Protein AF-A0ABD0QAK4-F1 (afdb_monomer_lite)

Secondary structure (DSSP, 8-state):
--GGG-HHHHHHHHHHHHHHTT-HHHHHHHHHHHHHH--S-HHHHHHHHHHHHHHHHHTT-HHHHHHHHHHHHHHHHH-

Structure (mmCIF, N/CA/C/O backbone):
data_AF-A0ABD0QAK4-F1
#
_entry.id   AF-A0ABD0QAK4-F1
#
loop_
_atom_site.group_PDB
_atom_site.id
_atom_site.type_symbol
_atom_site.label_atom_id
_atom_site.label_alt_id
_atom_site.label_comp_id
_atom_site.label_asym_id
_atom_site.label_entity_id
_atom_site.label_seq_id
_atom_site.pdbx_PDB_ins_code
_atom_site.Cartn_x
_atom_site.Cartn_y
_atom_site.Cartn_z
_atom_site.occupancy
_atom_site.B_iso_or_equiv
_atom_site.auth_seq_id
_atom_site.auth_comp_id
_atom_site.auth_asym_id
_atom_site.auth_atom_id
_atom_site.pdbx_PDB_model_num
ATOM 1 N N . MET A 1 1 ? -13.516 -14.776 10.562 1.00 56.16 1 MET A N 1
ATOM 2 C CA . MET A 1 1 ? -13.813 -13.815 9.473 1.00 56.16 1 MET A CA 1
ATOM 3 C C . MET A 1 1 ? -13.350 -14.456 8.168 1.00 56.16 1 MET A C 1
ATOM 5 O O . MET A 1 1 ? -12.254 -14.998 8.173 1.00 56.16 1 MET A O 1
ATOM 9 N N . LYS A 1 2 ? -14.157 -14.490 7.100 1.00 62.72 2 LYS A N 1
ATOM 10 C CA . LYS A 1 2 ? -13.727 -15.041 5.796 1.00 62.72 2 LYS A CA 1
ATOM 11 C C . LYS A 1 2 ? -12.892 -13.986 5.062 1.00 62.72 2 LYS A C 1
ATOM 13 O O . LYS A 1 2 ? -13.430 -13.231 4.255 1.00 62.72 2 LYS A O 1
ATOM 18 N N . LEU A 1 3 ? -11.626 -13.834 5.465 1.00 66.88 3 LEU A N 1
ATOM 19 C CA . LEU A 1 3 ? -10.708 -12.822 4.917 1.00 66.88 3 LEU A CA 1
ATOM 20 C C . LEU A 1 3 ? -10.501 -13.001 3.405 1.00 66.88 3 LEU A C 1
ATOM 22 O O . LEU A 1 3 ? -10.375 -12.014 2.690 1.00 66.88 3 LEU A O 1
ATOM 26 N N . ASP A 1 4 ? -10.590 -14.238 2.924 1.00 69.94 4 ASP A N 1
ATOM 27 C CA . ASP A 1 4 ? -10.578 -14.655 1.518 1.00 69.94 4 ASP A CA 1
ATOM 28 C C . ASP A 1 4 ? -11.716 -14.057 0.673 1.00 69.94 4 ASP A C 1
ATOM 30 O O . ASP A 1 4 ? -11.616 -13.997 -0.549 1.00 69.94 4 ASP A O 1
ATOM 34 N N . LYS A 1 5 ? -12.792 -13.579 1.309 1.00 80.50 5 LYS A N 1
ATOM 35 C CA . LYS A 1 5 ? -13.925 -12.941 0.623 1.00 80.50 5 LYS A CA 1
ATOM 36 C C . LYS A 1 5 ? -13.890 -11.422 0.662 1.00 80.50 5 LYS A C 1
ATOM 38 O O . LYS A 1 5 ? -14.759 -10.789 0.070 1.00 80.50 5 LYS A O 1
ATOM 43 N N . SER A 1 6 ? -12.948 -10.827 1.391 1.00 92.25 6 SER A N 1
ATOM 44 C CA . SER A 1 6 ? -12.844 -9.375 1.476 1.00 92.25 6 SER A CA 1
ATOM 45 C C . SER A 1 6 ? -12.128 -8.844 0.234 1.00 92.25 6 SER A C 1
ATOM 47 O O . SER A 1 6 ? -10.948 -9.153 0.052 1.00 92.25 6 SER A O 1
ATOM 49 N N . PRO A 1 7 ? -12.780 -8.002 -0.593 1.00 94.56 7 PRO A N 1
ATOM 50 C CA . PRO A 1 7 ? -12.124 -7.420 -1.760 1.00 94.56 7 PRO A CA 1
ATOM 51 C C . PRO A 1 7 ? -10.900 -6.588 -1.362 1.00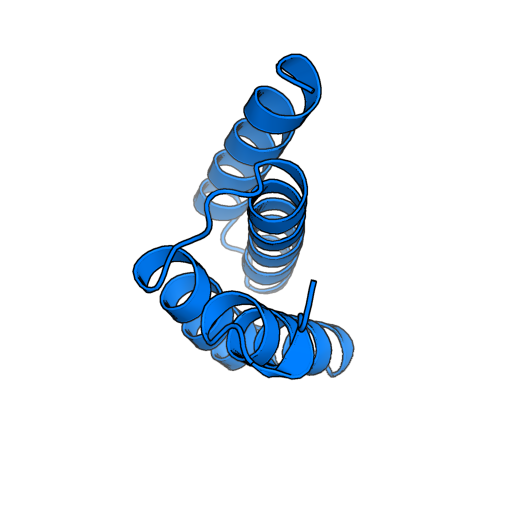 94.56 7 PRO A C 1
ATOM 53 O O . PRO A 1 7 ? -9.887 -6.617 -2.051 1.00 94.56 7 PRO A O 1
ATOM 56 N N . PHE A 1 8 ? -10.953 -5.922 -0.202 1.00 95.69 8 PHE A N 1
ATOM 57 C CA . PHE A 1 8 ? -9.808 -5.209 0.360 1.00 95.69 8 PHE A CA 1
ATOM 58 C C . PHE A 1 8 ? -8.628 -6.146 0.593 1.00 95.69 8 PHE A C 1
ATOM 60 O O . PHE A 1 8 ? -7.524 -5.857 0.145 1.00 95.69 8 PHE A O 1
ATOM 67 N N . VAL A 1 9 ? -8.861 -7.271 1.280 1.00 95.44 9 VAL A N 1
ATOM 68 C CA . VAL A 1 9 ? -7.793 -8.215 1.630 1.00 95.44 9 VAL A CA 1
ATOM 69 C C . VAL A 1 9 ? -7.171 -8.780 0.365 1.00 95.44 9 VAL A C 1
ATOM 71 O O . VAL A 1 9 ? -5.959 -8.686 0.209 1.00 95.44 9 VAL A O 1
ATOM 74 N N . VAL A 1 10 ? -7.987 -9.283 -0.564 1.00 95.50 10 VAL A N 1
ATOM 75 C CA . VAL A 1 10 ? -7.502 -9.867 -1.822 1.00 95.50 10 VAL A CA 1
ATOM 76 C C . VAL A 1 10 ? -6.638 -8.870 -2.594 1.00 95.50 10 VAL A C 1
ATOM 78 O O . VAL A 1 10 ? -5.508 -9.187 -2.956 1.00 95.50 10 VAL A O 1
ATOM 81 N N . VAL A 1 11 ? -7.125 -7.642 -2.791 1.00 97.62 11 VAL A N 1
ATOM 82 C CA . VAL A 1 11 ? -6.381 -6.616 -3.536 1.00 97.62 11 VAL A CA 1
ATOM 83 C C . VAL A 1 11 ? -5.121 -6.186 -2.776 1.00 97.62 11 VAL A C 1
ATOM 85 O O . VAL A 1 11 ? -4.057 -6.071 -3.378 1.00 97.62 11 VAL A O 1
ATOM 88 N N . SER A 1 12 ? -5.190 -6.020 -1.452 1.00 97.75 12 SER A N 1
ATOM 89 C CA . SER A 1 12 ? -4.027 -5.647 -0.635 1.00 97.75 12 SER A CA 1
ATOM 9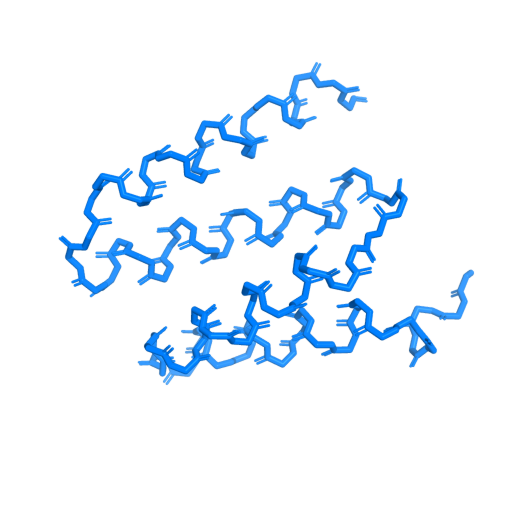0 C C . SER A 1 12 ? -2.923 -6.707 -0.624 1.00 97.75 12 SER A C 1
ATOM 92 O O . SER A 1 12 ? -1.748 -6.348 -0.611 1.00 97.75 12 SER A O 1
ATOM 94 N N . VAL A 1 13 ? -3.282 -7.996 -0.650 1.00 97.12 13 VAL A N 1
ATOM 95 C CA . VAL A 1 13 ? -2.320 -9.104 -0.723 1.00 97.12 13 VAL A CA 1
ATOM 96 C C . VAL A 1 13 ? -1.629 -9.094 -2.080 1.00 97.12 13 VAL A C 1
ATOM 98 O O . VAL A 1 13 ? -0.407 -9.097 -2.122 1.00 97.12 13 VAL A O 1
ATOM 101 N N . ILE A 1 14 ? -2.376 -8.963 -3.182 1.00 97.94 14 ILE A N 1
ATOM 102 C CA . ILE A 1 14 ? -1.784 -8.861 -4.528 1.00 97.94 14 ILE A CA 1
ATOM 103 C C . ILE A 1 14 ? -0.810 -7.676 -4.607 1.00 97.94 14 ILE A C 1
ATOM 105 O O . ILE A 1 14 ? 0.291 -7.814 -5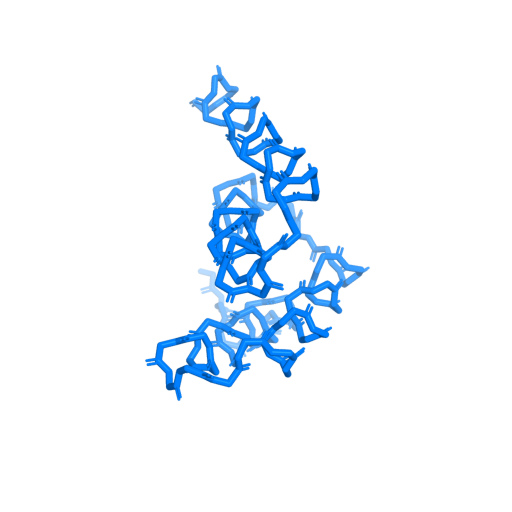.135 1.00 97.94 14 ILE A O 1
ATOM 109 N N . GLY A 1 15 ? -1.187 -6.520 -4.053 1.00 98.50 15 GLY A N 1
ATOM 110 C CA . GLY A 1 15 ? -0.315 -5.347 -4.009 1.00 98.50 15 GLY A C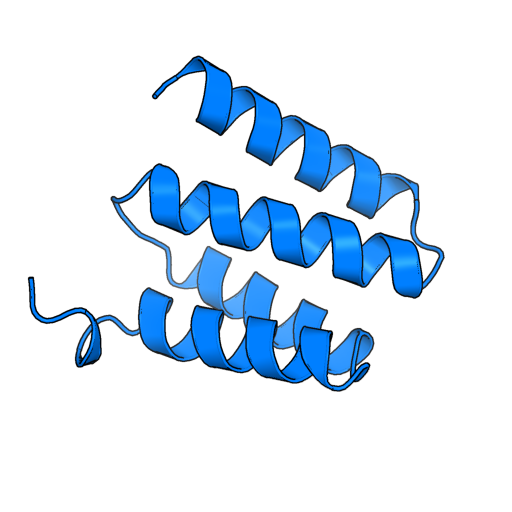A 1
ATOM 111 C C . GLY A 1 15 ? 0.983 -5.592 -3.232 1.00 98.50 15 GLY A C 1
ATOM 112 O O . GLY A 1 15 ? 2.052 -5.202 -3.691 1.00 98.50 15 GLY A O 1
ATOM 113 N N . GLN A 1 16 ? 0.909 -6.286 -2.093 1.00 98.50 16 GLN A N 1
ATOM 114 C CA . GLN A 1 16 ? 2.081 -6.636 -1.283 1.00 98.50 16 GLN A CA 1
ATOM 115 C C . GLN A 1 16 ? 2.974 -7.692 -1.950 1.00 98.50 16 GLN A C 1
ATOM 117 O O . GLN A 1 16 ? 4.193 -7.567 -1.898 1.00 98.50 16 GLN A O 1
ATOM 122 N N . GLU A 1 17 ? 2.405 -8.682 -2.637 1.00 98.50 17 GLU A N 1
ATOM 123 C CA . GLU A 1 17 ? 3.187 -9.652 -3.418 1.00 98.50 17 GLU A CA 1
ATOM 124 C C . GLU A 1 17 ? 3.946 -8.965 -4.565 1.00 98.50 17 GLU A C 1
ATOM 126 O O . GLU A 1 17 ? 5.130 -9.224 -4.779 1.00 98.50 17 GLU A O 1
ATOM 131 N N . LEU A 1 18 ? 3.306 -8.013 -5.259 1.00 98.62 18 LEU A N 1
ATOM 132 C CA . LEU A 1 18 ? 3.971 -7.190 -6.275 1.00 98.62 18 LEU A CA 1
ATOM 133 C C . LEU A 1 18 ? 5.116 -6.356 -5.687 1.00 98.62 18 LEU A C 1
ATOM 135 O O . LEU A 1 18 ? 6.144 -6.192 -6.345 1.00 98.62 18 LEU A O 1
ATOM 139 N N . LEU A 1 19 ? 4.955 -5.837 -4.465 1.00 98.44 19 LEU A N 1
ATOM 140 C CA . LEU A 1 19 ? 6.014 -5.110 -3.767 1.00 98.44 19 LEU A CA 1
ATOM 141 C C . LEU A 1 19 ? 7.213 -6.012 -3.478 1.00 98.44 19 LEU A C 1
ATOM 143 O O . LEU A 1 19 ? 8.341 -5.633 -3.787 1.00 98.44 19 LEU A O 1
ATOM 147 N N . THR A 1 20 ? 6.965 -7.203 -2.929 1.00 98.31 20 THR A N 1
ATOM 148 C CA . THR A 1 20 ? 7.999 -8.209 -2.644 1.00 98.31 20 THR A CA 1
ATOM 149 C C . THR A 1 20 ? 8.719 -8.656 -3.919 1.00 98.31 20 THR A C 1
ATOM 151 O O . THR A 1 20 ? 9.926 -8.881 -3.898 1.00 98.31 20 THR A O 1
ATOM 154 N N . ALA A 1 21 ? 8.011 -8.715 -5.049 1.00 98.44 21 ALA A N 1
ATOM 155 C CA . ALA A 1 21 ? 8.578 -8.995 -6.368 1.00 98.44 21 ALA A CA 1
ATOM 156 C C . ALA A 1 21 ? 9.271 -7.781 -7.033 1.00 98.44 21 ALA A C 1
ATOM 158 O O . ALA A 1 21 ? 9.628 -7.843 -8.209 1.00 98.44 21 ALA A O 1
ATOM 159 N N . SER A 1 22 ? 9.451 -6.665 -6.316 1.00 97.75 22 SER A N 1
ATOM 160 C CA . SER A 1 22 ? 10.062 -5.417 -6.806 1.00 97.75 22 SER A CA 1
ATOM 161 C C . SER A 1 22 ? 9.327 -4.743 -7.975 1.00 97.75 22 SER A C 1
ATOM 163 O O . SER A 1 22 ? 9.859 -3.852 -8.640 1.00 97.75 22 SER A O 1
ATOM 165 N N . HIS A 1 23 ? 8.059 -5.088 -8.210 1.00 98.38 23 HIS A N 1
ATOM 166 C CA . HIS A 1 23 ? 7.186 -4.394 -9.157 1.00 98.38 23 HIS A CA 1
ATOM 167 C C . HIS A 1 23 ? 6.567 -3.146 -8.510 1.00 98.38 23 HIS A C 1
ATOM 169 O O . HIS A 1 23 ? 5.347 -3.007 -8.419 1.00 98.38 23 HIS A O 1
ATOM 175 N N . HIS A 1 24 ? 7.412 -2.215 -8.053 1.00 97.94 24 HIS A N 1
ATOM 176 C CA . HIS A 1 24 ? 7.011 -1.095 -7.192 1.00 97.94 24 HIS A CA 1
ATOM 177 C C . HIS A 1 24 ? 5.887 -0.227 -7.784 1.00 97.94 24 HIS A C 1
ATOM 179 O O . HIS A 1 24 ? 4.925 0.091 -7.089 1.00 97.94 24 HIS A O 1
ATOM 185 N N . GLY A 1 25 ? 5.956 0.107 -9.079 1.00 98.19 25 GLY A N 1
ATOM 186 C CA . GLY A 1 25 ? 4.919 0.904 -9.747 1.00 98.19 25 GLY A CA 1
ATOM 187 C C . GLY A 1 25 ? 3.554 0.210 -9.775 1.00 98.19 25 GLY A C 1
ATOM 188 O O . GLY A 1 25 ? 2.541 0.818 -9.435 1.00 98.19 25 GLY A O 1
ATOM 189 N N . ALA A 1 26 ? 3.525 -1.083 -10.113 1.00 98.44 26 ALA A N 1
ATOM 190 C CA . ALA A 1 26 ? 2.292 -1.869 -10.109 1.00 98.44 26 ALA A CA 1
ATOM 191 C C . ALA A 1 26 ? 1.756 -2.065 -8.681 1.00 98.44 26 ALA A C 1
ATOM 193 O O . ALA A 1 26 ? 0.557 -1.920 -8.448 1.00 98.44 26 ALA A O 1
ATOM 194 N N . SER A 1 27 ? 2.649 -2.318 -7.720 1.00 98.62 27 SER A N 1
ATOM 195 C CA . SER A 1 27 ? 2.321 -2.405 -6.295 1.00 98.62 27 SER A CA 1
ATOM 196 C C . SER A 1 27 ? 1.587 -1.156 -5.806 1.00 98.62 27 SER A C 1
ATOM 198 O O . SER A 1 27 ? 0.522 -1.278 -5.207 1.00 98.62 27 SER A O 1
ATOM 200 N N . VAL A 1 28 ? 2.104 0.046 -6.095 1.00 98.56 28 VAL A N 1
ATOM 201 C CA . VAL A 1 28 ? 1.448 1.309 -5.707 1.00 98.56 28 VAL A CA 1
ATOM 202 C C . VAL A 1 28 ? 0.017 1.374 -6.238 1.00 98.56 28 VAL A C 1
ATOM 204 O O . VAL A 1 28 ? -0.907 1.622 -5.466 1.00 98.56 28 VAL A O 1
ATOM 207 N N . VAL A 1 29 ? -0.183 1.097 -7.530 1.00 98.56 29 VAL A N 1
ATOM 208 C CA . VAL A 1 29 ? -1.513 1.152 -8.161 1.00 98.56 29 VAL A CA 1
ATOM 209 C C . VAL A 1 29 ? -2.495 0.207 -7.466 1.00 98.56 29 VAL A C 1
ATOM 211 O O . VAL A 1 29 ? -3.626 0.593 -7.160 1.00 98.56 29 VAL A O 1
ATOM 214 N N . VAL A 1 30 ? -2.066 -1.025 -7.189 1.00 98.56 30 VAL A N 1
ATOM 215 C CA . VAL A 1 30 ? -2.918 -2.045 -6.570 1.00 98.56 30 VAL A CA 1
ATOM 216 C C . VAL A 1 30 ? -3.207 -1.719 -5.100 1.00 98.56 30 VAL A C 1
ATOM 218 O O . VAL A 1 30 ? -4.353 -1.821 -4.662 1.00 98.56 30 VAL A O 1
ATOM 221 N N . LEU A 1 31 ? -2.213 -1.268 -4.334 1.00 98.56 31 LEU A N 1
ATOM 222 C CA . LEU A 1 31 ? -2.394 -0.905 -2.926 1.00 98.56 31 LEU A CA 1
ATOM 223 C C . LEU A 1 31 ? -3.274 0.345 -2.752 1.00 98.56 31 LEU A C 1
ATOM 225 O O . LEU A 1 31 ? -4.125 0.379 -1.862 1.00 98.56 31 LEU A O 1
ATOM 229 N N . GLU A 1 32 ? -3.154 1.346 -3.627 1.00 98.38 32 GLU A N 1
ATOM 230 C CA . GLU A 1 32 ? -4.072 2.492 -3.637 1.00 98.38 32 GLU A CA 1
ATOM 231 C C . GLU A 1 32 ? -5.504 2.074 -3.998 1.00 98.38 32 GLU A C 1
ATOM 233 O O . GLU A 1 32 ? -6.469 2.602 -3.437 1.00 98.38 32 GLU A O 1
ATOM 238 N N . ALA A 1 33 ? -5.670 1.098 -4.897 1.00 98.38 33 ALA A N 1
ATOM 239 C CA . ALA A 1 33 ? -6.978 0.514 -5.182 1.00 98.38 33 ALA A CA 1
ATOM 240 C C . ALA A 1 33 ? -7.557 -0.208 -3.953 1.00 98.38 33 ALA A C 1
ATOM 242 O O . ALA A 1 33 ? -8.742 -0.043 -3.660 1.00 98.38 33 ALA A O 1
ATOM 243 N N . ALA A 1 34 ? -6.733 -0.926 -3.180 1.00 98.12 34 ALA A N 1
ATOM 244 C CA . ALA A 1 34 ? -7.164 -1.516 -1.912 1.00 98.12 34 ALA A CA 1
ATOM 245 C C . ALA A 1 34 ? -7.662 -0.439 -0.932 1.00 98.12 34 ALA A C 1
ATOM 247 O O . ALA A 1 34 ? -8.739 -0.587 -0.356 1.00 98.12 34 ALA A O 1
ATOM 248 N N . LEU A 1 35 ? -6.952 0.687 -0.789 1.00 97.50 35 LEU A N 1
ATOM 249 C CA . LEU A 1 35 ? -7.410 1.794 0.063 1.00 97.50 35 LEU A CA 1
ATOM 250 C C . LEU A 1 35 ? -8.755 2.381 -0.387 1.00 97.50 35 LEU A C 1
ATOM 252 O O . LEU A 1 35 ? -9.587 2.681 0.469 1.00 97.50 35 LEU A O 1
ATOM 256 N N . LYS A 1 36 ? -8.990 2.497 -1.702 1.00 97.88 36 LYS A N 1
ATOM 257 C CA . LYS A 1 36 ? -10.277 2.949 -2.264 1.00 97.88 36 LYS A CA 1
ATOM 258 C C . LYS A 1 36 ? -11.422 1.977 -1.972 1.00 97.88 36 LYS A C 1
ATOM 260 O O . LYS A 1 36 ? -12.534 2.428 -1.723 1.00 97.88 36 LYS A O 1
ATOM 265 N N . ILE A 1 37 ? -11.160 0.667 -1.979 1.00 97.00 37 ILE A N 1
ATOM 266 C CA . ILE A 1 37 ? -12.139 -0.354 -1.561 1.00 97.00 37 ILE A CA 1
ATOM 267 C C . ILE A 1 37 ? -12.464 -0.200 -0.070 1.00 97.00 37 ILE A C 1
ATOM 269 O O . ILE A 1 37 ? -13.622 -0.278 0.333 1.00 97.00 37 ILE A O 1
ATOM 273 N N . GLY A 1 38 ? -11.439 0.045 0.745 1.00 94.50 38 GLY A N 1
ATOM 274 C CA . GLY A 1 38 ? -11.579 0.305 2.171 1.00 94.50 38 GLY A CA 1
ATOM 275 C C . GLY A 1 38 ? -11.815 -0.944 3.030 1.00 94.50 38 GLY A C 1
ATOM 276 O O . GLY A 1 38 ? -12.182 -2.020 2.571 1.00 94.50 38 GLY A O 1
ATOM 277 N N . THR A 1 39 ? -11.571 -0.794 4.330 1.00 94.12 39 THR A N 1
ATOM 278 C CA . THR A 1 39 ? -11.760 -1.828 5.353 1.00 94.12 39 THR A CA 1
ATOM 279 C C . THR A 1 39 ? -12.117 -1.167 6.680 1.00 94.12 39 THR A C 1
ATOM 281 O O . THR A 1 39 ? -11.694 -0.039 6.942 1.00 94.12 39 THR A O 1
ATOM 284 N N . CYS A 1 40 ? -12.866 -1.871 7.527 1.00 92.25 40 CYS A N 1
ATOM 285 C CA . CYS A 1 40 ? -13.122 -1.458 8.910 1.00 92.25 40 CYS A CA 1
ATOM 286 C C . CYS A 1 40 ? -11.975 -1.845 9.857 1.00 92.25 40 CYS A C 1
ATOM 288 O O . CYS A 1 40 ? -11.932 -1.386 10.993 1.00 92.25 40 CYS A O 1
ATOM 290 N N . SER A 1 41 ? -11.051 -2.706 9.419 1.00 94.00 41 SER A N 1
ATOM 291 C CA . SER A 1 41 ? -9.913 -3.112 10.240 1.00 94.00 41 SER A CA 1
ATOM 292 C C . SER A 1 41 ? -8.788 -2.089 10.127 1.00 94.00 41 SER A C 1
ATOM 294 O O . SER A 1 41 ? -8.090 -2.034 9.113 1.00 94.00 41 SER A O 1
ATOM 296 N N . LEU A 1 42 ? -8.583 -1.316 11.196 1.00 93.69 42 LEU A N 1
ATOM 297 C CA . LEU A 1 42 ? -7.469 -0.371 11.297 1.00 93.69 42 LEU A CA 1
ATOM 298 C C . LEU A 1 42 ? -6.119 -1.069 11.098 1.00 93.69 42 LEU A C 1
ATOM 300 O O . LEU A 1 42 ? -5.298 -0.585 10.332 1.00 93.69 42 LEU A O 1
ATOM 304 N N . LYS A 1 43 ? -5.938 -2.266 11.669 1.00 94.81 43 LYS A N 1
ATOM 305 C CA . LYS A 1 43 ? -4.716 -3.066 11.502 1.00 94.81 43 LYS A CA 1
ATOM 306 C C . LYS A 1 43 ? -4.420 -3.410 10.036 1.00 94.81 43 LYS A C 1
ATOM 308 O O . LYS A 1 43 ? -3.287 -3.262 9.589 1.00 94.81 43 LYS A O 1
ATOM 313 N N . LEU A 1 44 ? -5.429 -3.851 9.278 1.00 95.44 44 LEU A N 1
ATOM 314 C CA . LEU A 1 44 ? -5.253 -4.156 7.852 1.00 95.44 44 LEU A CA 1
ATOM 315 C C . LEU A 1 44 ? -5.006 -2.889 7.025 1.00 95.44 44 LEU A C 1
ATOM 317 O O . LEU A 1 44 ? -4.221 -2.917 6.083 1.00 95.44 44 LEU A O 1
ATOM 321 N N . ARG A 1 45 ? -5.647 -1.772 7.386 1.00 96.38 45 ARG A N 1
ATOM 322 C CA . ARG A 1 45 ? -5.401 -0.481 6.737 1.00 96.38 45 ARG A CA 1
ATOM 323 C C . ARG A 1 45 ? -3.970 0.019 6.985 1.00 96.38 45 ARG A C 1
ATOM 325 O O . ARG A 1 45 ? -3.323 0.417 6.023 1.00 96.38 45 ARG A O 1
ATOM 332 N N . GLY A 1 46 ? -3.468 -0.064 8.220 1.00 97.31 46 GLY A N 1
ATOM 333 C CA . GLY A 1 46 ? -2.085 0.292 8.574 1.00 97.31 46 GLY A CA 1
ATOM 334 C C . GLY A 1 46 ? -1.055 -0.520 7.788 1.00 97.31 46 GLY A C 1
ATOM 335 O O . GLY A 1 46 ? -0.182 0.045 7.141 1.00 97.31 46 GLY A O 1
ATOM 336 N N . SER A 1 47 ? -1.253 -1.840 7.684 1.00 97.56 47 SER A N 1
ATOM 337 C CA . SER A 1 47 ? -0.403 -2.708 6.851 1.00 97.56 47 SER A CA 1
ATOM 338 C C . SER A 1 47 ? -0.299 -2.235 5.390 1.00 97.56 47 SER A C 1
ATOM 340 O O . SER A 1 47 ? 0.792 -2.256 4.821 1.00 97.56 47 SER A O 1
ATOM 342 N N . VAL A 1 48 ? -1.394 -1.746 4.794 1.00 98.19 48 VAL A N 1
ATOM 343 C CA . VAL A 1 48 ? -1.370 -1.177 3.435 1.00 98.19 48 VAL A CA 1
ATOM 344 C C . VAL A 1 48 ? -0.637 0.166 3.385 1.00 98.19 48 VAL A C 1
ATOM 346 O O . VAL A 1 48 ? 0.106 0.399 2.434 1.00 98.19 48 VAL A O 1
ATOM 349 N N . PHE A 1 49 ? -0.787 1.033 4.392 1.00 98.44 49 PHE A N 1
ATOM 350 C CA . PHE A 1 49 ? -0.005 2.274 4.483 1.00 98.44 49 PHE A CA 1
ATOM 351 C C . PHE A 1 49 ? 1.498 1.997 4.587 1.00 98.44 49 PHE A C 1
ATOM 353 O O . PHE A 1 49 ? 2.282 2.614 3.867 1.00 98.44 49 PHE A O 1
ATOM 360 N N . SER A 1 50 ? 1.894 1.015 5.394 1.00 98.25 50 SER A N 1
ATOM 361 C CA . SER A 1 50 ? 3.286 0.573 5.519 1.00 98.25 50 SER A CA 1
ATOM 362 C C . SER A 1 50 ? 3.861 0.079 4.181 1.00 98.25 50 SER A C 1
ATOM 364 O O . SER A 1 50 ? 4.955 0.475 3.761 1.00 98.25 50 SER A O 1
ATOM 366 N N . ALA A 1 51 ? 3.086 -0.730 3.450 1.00 98.50 51 ALA A N 1
ATOM 367 C CA . ALA A 1 51 ? 3.472 -1.224 2.130 1.00 98.50 51 ALA A CA 1
ATOM 368 C C . ALA A 1 51 ? 3.566 -0.093 1.087 1.00 98.50 51 ALA A C 1
ATOM 370 O O . ALA A 1 51 ? 4.526 -0.041 0.320 1.00 98.50 51 ALA A O 1
ATOM 371 N N . LEU A 1 52 ? 2.618 0.852 1.079 1.00 98.62 52 LEU A N 1
ATOM 372 C CA . LEU A 1 52 ? 2.661 2.025 0.196 1.00 98.62 52 LEU A CA 1
ATOM 373 C C . LEU A 1 52 ? 3.855 2.927 0.493 1.00 98.62 52 LEU A C 1
ATOM 375 O O . LEU A 1 52 ? 4.517 3.370 -0.443 1.00 98.62 52 LEU A O 1
ATOM 379 N N . SER A 1 53 ? 4.154 3.160 1.773 1.00 98.50 53 SER A N 1
ATOM 380 C CA . SER A 1 53 ? 5.345 3.898 2.198 1.00 98.50 53 SER A CA 1
ATOM 381 C C . SER A 1 53 ? 6.607 3.295 1.579 1.00 98.50 53 SER A C 1
ATOM 383 O O . SER A 1 53 ? 7.380 4.001 0.927 1.00 98.50 53 SER A O 1
ATOM 385 N N . SER A 1 54 ? 6.759 1.975 1.702 1.00 98.50 54 SER A N 1
ATOM 386 C CA . SER A 1 54 ? 7.908 1.239 1.170 1.00 98.50 54 SER A CA 1
ATOM 387 C C . SER A 1 54 ? 7.961 1.279 -0.360 1.00 98.50 54 SER A C 1
ATOM 389 O O . SER A 1 54 ? 9.013 1.535 -0.940 1.00 98.50 54 SER A O 1
ATOM 391 N N . ALA A 1 55 ? 6.823 1.097 -1.035 1.00 98.56 55 ALA A N 1
ATOM 392 C CA . ALA A 1 55 ? 6.756 1.137 -2.493 1.00 98.56 55 ALA A CA 1
ATOM 393 C C . ALA A 1 55 ? 7.119 2.523 -3.055 1.00 98.56 55 ALA A C 1
ATOM 395 O O . ALA A 1 55 ? 7.877 2.623 -4.021 1.00 98.56 55 ALA A O 1
ATOM 396 N N . TYR A 1 56 ? 6.620 3.598 -2.437 1.00 98.69 56 TYR A N 1
ATOM 397 C CA . TYR A 1 56 ? 6.955 4.965 -2.832 1.00 98.69 56 TYR A CA 1
ATOM 398 C C . TYR A 1 56 ? 8.409 5.327 -2.527 1.00 98.69 56 TYR A C 1
ATOM 400 O O . TYR A 1 56 ? 9.033 6.020 -3.333 1.00 98.69 56 TYR A O 1
ATOM 408 N N . TRP A 1 57 ? 8.967 4.812 -1.427 1.00 98.44 57 TRP A N 1
ATOM 409 C CA . TRP A 1 57 ? 10.390 4.949 -1.120 1.00 98.44 57 TRP A CA 1
ATOM 410 C C . TRP A 1 57 ? 11.256 4.342 -2.229 1.00 98.44 57 TRP A C 1
ATOM 412 O O . TRP A 1 57 ? 12.136 5.016 -2.761 1.00 98.44 57 TRP A O 1
ATOM 422 N N . SER A 1 58 ? 10.953 3.109 -2.650 1.00 98.19 58 SER A N 1
ATOM 423 C CA . SER A 1 58 ? 11.666 2.429 -3.741 1.00 98.19 58 SER A CA 1
ATOM 424 C C . SER A 1 58 ? 11.557 3.143 -5.092 1.00 98.19 58 SER A C 1
ATOM 426 O O . SER A 1 58 ? 12.447 3.011 -5.927 1.00 98.19 58 SER A O 1
ATOM 428 N N . LEU A 1 59 ? 10.493 3.920 -5.317 1.00 97.94 59 LEU A N 1
ATOM 429 C CA . LEU A 1 59 ? 10.314 4.746 -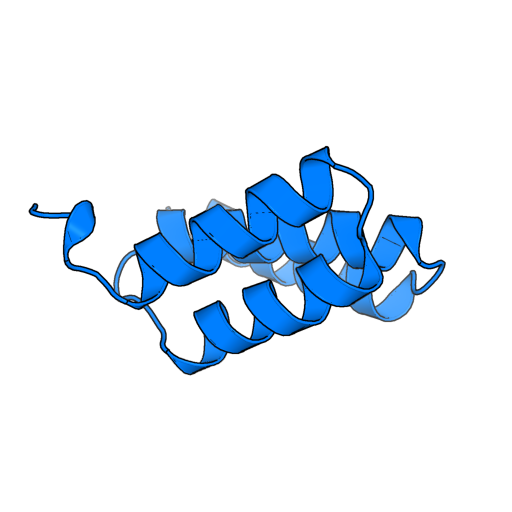6.518 1.00 97.94 59 LEU A CA 1
ATOM 430 C C . LEU A 1 59 ? 10.970 6.135 -6.412 1.00 97.94 59 LEU A C 1
ATOM 432 O O . LEU A 1 59 ? 10.845 6.937 -7.336 1.00 97.94 59 LEU A O 1
ATOM 436 N N . GLY A 1 60 ? 11.632 6.449 -5.295 1.00 98.06 60 GLY A N 1
ATOM 437 C CA . GLY A 1 60 ? 12.253 7.753 -5.049 1.00 98.06 60 GLY A CA 1
ATOM 438 C C . GLY A 1 60 ? 11.266 8.868 -4.687 1.00 98.06 60 GLY A C 1
ATOM 439 O O . GLY A 1 60 ? 11.665 10.025 -4.577 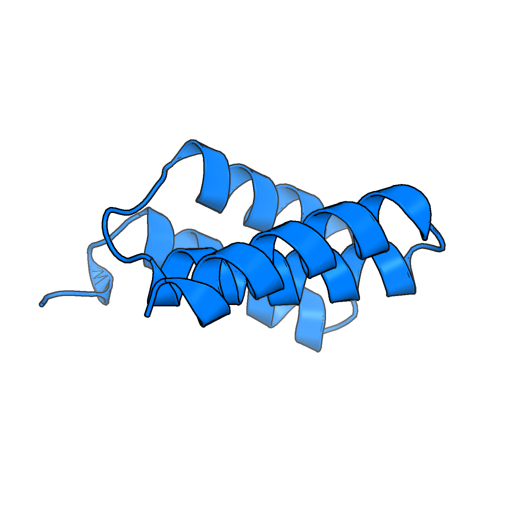1.00 98.06 60 GLY A O 1
ATOM 440 N N . ASN A 1 61 ? 9.985 8.552 -4.471 1.00 98.19 61 ASN A N 1
ATOM 441 C CA . ASN A 1 61 ? 8.981 9.523 -4.041 1.00 98.19 61 ASN A CA 1
ATOM 442 C C . ASN A 1 61 ? 8.928 9.587 -2.507 1.00 98.19 61 ASN A C 1
ATOM 444 O O . ASN A 1 61 ? 8.046 9.021 -1.854 1.00 98.19 61 ASN A O 1
ATOM 448 N N . THR A 1 62 ? 9.914 10.269 -1.930 1.00 97.75 62 THR A N 1
ATOM 449 C CA . THR A 1 62 ? 10.097 10.384 -0.476 1.00 97.75 62 THR A CA 1
ATOM 450 C C . THR A 1 62 ? 8.969 11.152 0.213 1.00 97.75 62 THR A C 1
ATOM 452 O O . THR A 1 62 ? 8.620 10.830 1.350 1.00 97.75 62 THR A O 1
ATOM 455 N N . GLU A 1 63 ? 8.353 12.116 -0.475 1.00 98.25 63 GLU A N 1
ATOM 456 C CA . GLU A 1 63 ? 7.218 12.892 0.034 1.00 98.25 63 GLU A CA 1
ATOM 457 C C . GLU A 1 63 ? 6.016 11.983 0.312 1.00 98.25 63 GLU A C 1
ATOM 459 O O . GLU A 1 63 ? 5.532 11.910 1.445 1.00 98.25 63 GLU A O 1
ATOM 464 N N . LYS A 1 64 ? 5.574 11.216 -0.695 1.00 98.06 64 LYS A N 1
ATOM 465 C CA . LYS A 1 64 ? 4.459 10.278 -0.518 1.00 98.06 64 LYS A CA 1
ATOM 466 C C . LYS A 1 64 ? 4.806 9.144 0.436 1.00 98.06 64 LYS A C 1
ATOM 468 O O . LYS A 1 64 ? 3.948 8.733 1.214 1.00 98.06 64 LYS A O 1
ATOM 473 N N . SER A 1 65 ? 6.046 8.657 0.400 1.00 98.56 65 SER A N 1
ATOM 474 C CA . SER A 1 65 ? 6.510 7.629 1.334 1.00 98.56 65 SER A CA 1
ATOM 475 C C . SER A 1 65 ? 6.337 8.081 2.788 1.00 98.56 65 SER A C 1
ATOM 477 O O . SER A 1 65 ? 5.649 7.422 3.568 1.00 98.56 65 SER A O 1
ATOM 479 N N . THR A 1 66 ? 6.846 9.271 3.118 1.00 98.38 66 THR A N 1
ATOM 480 C CA . THR A 1 66 ? 6.748 9.847 4.466 1.00 98.38 66 THR A CA 1
ATOM 481 C C . THR A 1 66 ? 5.295 10.106 4.863 1.00 98.38 66 THR A C 1
ATOM 483 O O . THR A 1 66 ? 4.908 9.816 5.994 1.00 98.38 66 THR A O 1
ATOM 486 N N . ALA A 1 67 ? 4.463 10.588 3.933 1.00 98.50 67 ALA A N 1
ATOM 487 C CA . ALA A 1 67 ? 3.042 10.812 4.187 1.00 98.50 67 ALA A CA 1
ATOM 488 C C . ALA A 1 67 ? 2.308 9.516 4.576 1.00 98.50 67 ALA A C 1
ATOM 490 O O . ALA A 1 67 ? 1.564 9.501 5.559 1.00 98.50 67 ALA A O 1
ATOM 491 N N . TYR A 1 68 ? 2.545 8.413 3.858 1.00 98.50 68 TYR A N 1
ATOM 492 C CA . TYR A 1 68 ? 1.963 7.116 4.214 1.00 98.50 68 TYR A CA 1
ATOM 493 C C . TYR A 1 68 ? 2.546 6.540 5.505 1.00 98.50 68 TYR A C 1
ATOM 495 O O . TYR A 1 68 ? 1.806 5.956 6.293 1.00 98.50 68 TYR A O 1
ATOM 503 N N . MET A 1 69 ? 3.833 6.757 5.777 1.00 97.94 69 MET A N 1
ATOM 504 C CA . MET A 1 69 ? 4.454 6.334 7.034 1.00 97.94 69 MET A CA 1
ATOM 505 C C . MET A 1 69 ? 3.847 7.062 8.243 1.00 97.94 69 MET A C 1
ATOM 507 O O . MET A 1 69 ? 3.604 6.449 9.280 1.00 97.94 69 MET A O 1
ATOM 511 N N . GLN A 1 70 ? 3.518 8.349 8.095 1.00 98.19 70 GLN A N 1
ATOM 512 C CA . GLN A 1 70 ? 2.806 9.109 9.121 1.00 98.19 70 GLN A CA 1
ATOM 513 C C . GLN A 1 70 ? 1.383 8.576 9.341 1.00 98.19 70 GLN A C 1
ATOM 515 O O . GLN A 1 70 ? 0.936 8.490 10.482 1.00 98.19 70 GLN A O 1
ATOM 520 N N . GLN A 1 71 ? 0.676 8.187 8.275 1.00 97.56 71 GLN A N 1
ATOM 521 C CA . GLN A 1 71 ? -0.652 7.574 8.396 1.00 97.56 71 GLN A CA 1
ATOM 522 C C . GLN A 1 71 ? -0.601 6.212 9.102 1.00 97.56 71 GLN A C 1
ATOM 524 O O . GLN A 1 71 ? -1.458 5.937 9.941 1.00 97.56 71 GLN A O 1
ATOM 529 N N . ASP A 1 72 ? 0.400 5.378 8.807 1.00 97.06 72 ASP A N 1
ATOM 530 C CA . ASP A 1 72 ? 0.625 4.108 9.513 1.00 97.06 72 ASP A CA 1
ATOM 531 C C . ASP A 1 72 ? 0.908 4.345 11.006 1.00 97.06 72 ASP A C 1
ATOM 533 O O . ASP A 1 72 ? 0.301 3.716 11.872 1.00 97.06 72 ASP A O 1
ATOM 537 N N . LEU A 1 73 ? 1.741 5.343 11.328 1.00 96.88 73 LEU A N 1
ATOM 538 C CA . LEU A 1 73 ? 2.024 5.734 12.709 1.00 96.88 73 LEU A CA 1
ATOM 539 C C . LEU A 1 73 ? 0.763 6.191 13.463 1.00 96.88 73 LEU A C 1
ATOM 541 O O . LEU A 1 73 ? 0.563 5.804 14.613 1.00 96.88 73 LEU A O 1
ATOM 545 N N . GLU A 1 74 ? -0.094 7.000 12.841 1.00 96.69 74 GLU A N 1
ATOM 546 C CA . GLU A 1 74 ? -1.365 7.429 13.444 1.00 96.69 74 GLU A CA 1
ATOM 547 C C . GLU A 1 74 ? -2.299 6.238 13.713 1.00 96.69 74 GLU A C 1
ATOM 549 O O . GLU A 1 74 ? -2.924 6.159 14.773 1.00 96.69 74 GLU A O 1
ATOM 554 N N . VAL A 1 75 ? -2.344 5.264 12.797 1.00 95.06 75 VAL A N 1
ATOM 555 C CA . VAL A 1 75 ? -3.079 4.009 13.010 1.00 95.06 75 VAL A CA 1
ATOM 556 C C . VAL A 1 75 ? -2.493 3.233 14.188 1.00 95.06 75 VAL A C 1
ATOM 558 O O . VAL A 1 75 ? -3.248 2.812 15.061 1.00 95.06 75 VAL A O 1
ATOM 561 N N . ALA A 1 76 ? -1.169 3.078 14.249 1.00 94.44 76 ALA A N 1
ATOM 562 C CA . ALA A 1 76 ? -0.487 2.339 15.308 1.00 94.44 76 ALA A CA 1
ATOM 563 C C . ALA A 1 76 ? -0.694 2.956 16.700 1.00 94.44 76 ALA A C 1
ATOM 565 O O . ALA A 1 76 ? -0.835 2.221 17.669 1.00 94.44 76 ALA A O 1
ATOM 566 N N . LYS A 1 77 ? -0.768 4.288 16.803 1.00 95.56 77 LYS A N 1
ATOM 567 C CA . LYS A 1 77 ? -1.093 4.987 18.061 1.00 95.56 77 LYS A CA 1
ATOM 568 C C . LYS A 1 77 ? -2.531 4.759 18.538 1.00 95.56 77 LYS A C 1
ATOM 570 O O . LYS A 1 77 ? -2.819 4.994 19.707 1.00 95.56 77 LYS A O 1
ATOM 575 N N . THR A 1 78 ? -3.432 4.395 17.627 1.00 93.19 78 THR A N 1
ATOM 576 C CA . THR A 1 78 ? -4.873 4.255 17.893 1.00 93.19 78 THR A CA 1
ATOM 577 C C . THR A 1 78 ? -5.277 2.805 18.198 1.00 93.19 78 THR A C 1
ATOM 579 O O . THR A 1 78 ? -6.407 2.561 18.621 1.00 93.19 78 THR A O 1
ATOM 582 N N . LEU A 1 79 ? -4.384 1.842 17.948 1.00 85.06 79 LEU A N 1
ATOM 583 C CA . LEU A 1 79 ? -4.570 0.418 18.246 1.00 85.06 79 LEU A CA 1
ATOM 584 C C . LEU A 1 79 ? -4.240 0.102 19.708 1.00 85.06 79 LEU A C 1
ATOM 586 O O . LEU A 1 79 ? -4.950 -0.769 20.258 1.00 85.06 79 LEU A O 1
#

pLDDT: mean 95.23, std 7.84, range [56.16, 98.69]

Radius of gyration: 11.87 Å; chains: 1; bounding box: 26×28×28 Å

Foldseek 3Di:
DPLVPQPLSVLLVVLLVCVVVVVLVVSLVSLVVSVVSDDPDLVSVLSSLQSNLSSCVSVVNNVSNVVSVVSSVVSVVVD

InterPro domains:
  IPR011990 Tetratricopeptide-like helical domain superfamily [G3DSA:1.25.40.10] (8-79)

Organism: Cirrhinus mrigala (NCBI:txid683832)

Sequence (79 aa):
MKLDKSPFVVVSVIGQELLTASHHGASVVVLEAALKIGTCSLKLRGSVFSALSSAYWSLGNTEKSTAYMQQDLEVAKTL